Protein AF-A0AAJ1V6F8-F1 (afdb_monomer)

Foldseek 3Di:
DKDWDADPVRHTPDIWDWDKDADPQFFIWTFTPPDATWIWTTPNFWTWIAGVVVRDIDIDGPVVCCVPDPVNVVNDPPPD

pLDDT: mean 84.58, std 14.78, range [39.19, 97.88]

Sequence (80 aa):
FTQKVTDGSGAAVQEGQGDLWVKRPNLFNWHMTQPDESILVSDGKTLWFYNPFVEQATATWLKDATSNTPFMLIARNQSS

Secondary structure (DSSP, 8-state):
-EEEEE-TTS-EEEEEEEEEEEETTTEEEEEEEESS-EEEEEESSEEEEEETTTTEEEEEEHHHHTTS-TTHHHHS----

Structure (mmCIF, N/CA/C/O backbone):
data_AF-A0AAJ1V6F8-F1
#
_entry.id   AF-A0AAJ1V6F8-F1
#
loop_
_atom_site.group_PDB
_atom_site.id
_atom_site.type_symbol
_atom_site.label_atom_id
_atom_site.label_alt_id
_atom_site.label_comp_id
_atom_site.label_asym_id
_atom_site.label_entity_id
_atom_site.la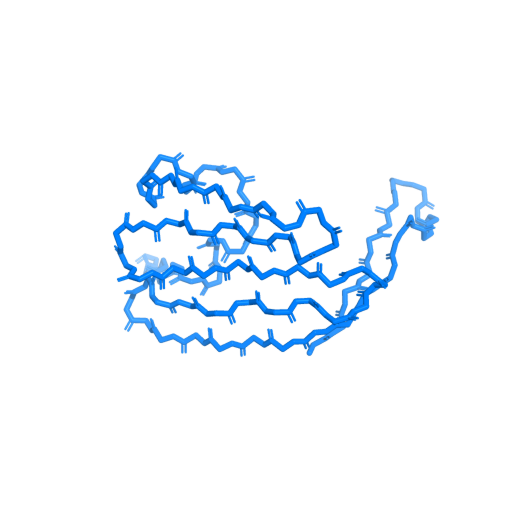bel_seq_id
_atom_site.pdbx_PDB_ins_code
_atom_site.Cartn_x
_atom_site.Cartn_y
_atom_site.Cartn_z
_atom_site.occupancy
_atom_site.B_iso_or_equiv
_atom_site.auth_seq_id
_atom_site.auth_comp_id
_atom_site.auth_asym_id
_atom_site.auth_atom_id
_atom_site.pdbx_PDB_model_num
ATOM 1 N N . PHE A 1 1 ? -6.308 2.096 -11.809 1.00 89.00 1 PHE A N 1
ATOM 2 C CA . PHE A 1 1 ? -5.509 3.334 -11.901 1.00 89.00 1 PHE A CA 1
ATOM 3 C C . PHE A 1 1 ? -4.125 2.995 -12.456 1.00 89.00 1 PHE A C 1
ATOM 5 O O . PHE A 1 1 ? -3.729 1.835 -12.421 1.00 89.00 1 PHE A O 1
ATOM 12 N N . THR A 1 2 ? -3.403 3.994 -12.965 1.00 91.38 2 THR A N 1
ATOM 13 C CA . THR A 1 2 ? -2.029 3.848 -13.475 1.00 91.38 2 THR A CA 1
ATOM 14 C C . THR A 1 2 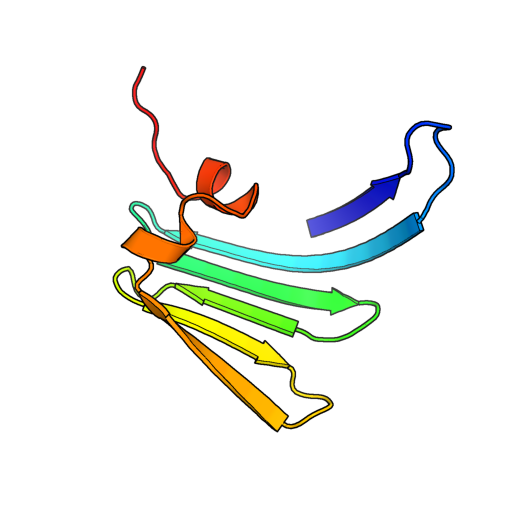? -1.116 4.772 -12.681 1.00 91.38 2 THR A C 1
ATOM 16 O O . THR A 1 2 ? -1.459 5.935 -12.467 1.00 91.38 2 THR A O 1
ATOM 19 N N . GLN A 1 3 ? 0.028 4.264 -12.233 1.00 85.69 3 GLN A N 1
ATOM 20 C CA . GLN A 1 3 ? 1.062 5.026 -11.543 1.00 85.69 3 GLN A CA 1
ATOM 21 C C . GLN A 1 3 ? 2.276 5.181 -12.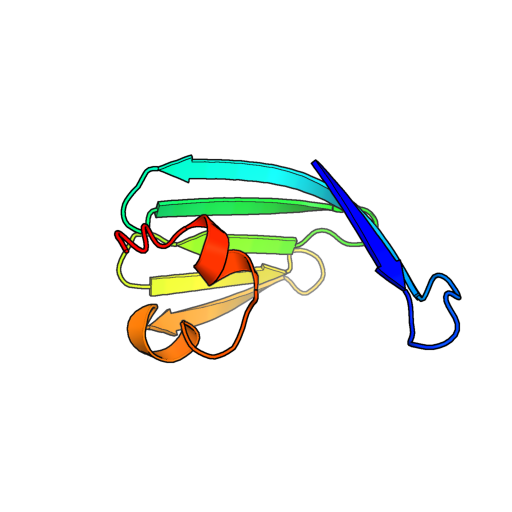450 1.00 85.69 3 GLN A C 1
ATOM 23 O O . GLN A 1 3 ? 2.723 4.220 -13.067 1.00 85.69 3 GLN A O 1
ATOM 28 N N . LYS A 1 4 ? 2.844 6.384 -12.472 1.00 90.62 4 LYS A N 1
ATOM 29 C CA . LYS A 1 4 ? 4.143 6.661 -13.075 1.00 90.62 4 LYS A CA 1
ATOM 30 C C . LYS A 1 4 ? 4.974 7.453 -12.077 1.00 90.62 4 LYS A C 1
ATOM 32 O O . LYS A 1 4 ? 4.555 8.522 -11.641 1.00 90.62 4 LYS A O 1
ATOM 37 N N . VAL A 1 5 ? 6.112 6.898 -11.683 1.00 86.44 5 VAL A N 1
ATOM 38 C CA . VAL A 1 5 ? 7.082 7.526 -10.786 1.00 86.44 5 VAL A CA 1
ATOM 39 C C . VAL A 1 5 ? 8.255 7.991 -11.632 1.00 86.44 5 VAL A C 1
ATOM 41 O O . VAL A 1 5 ? 8.850 7.199 -12.363 1.00 86.44 5 VAL A O 1
ATOM 44 N N . THR A 1 6 ? 8.578 9.274 -11.535 1.00 92.75 6 THR A N 1
ATOM 45 C CA . THR A 1 6 ? 9.725 9.885 -12.211 1.00 92.75 6 THR A CA 1
ATOM 46 C C . THR A 1 6 ? 10.690 10.460 -11.188 1.00 92.75 6 THR A C 1
ATOM 48 O O . THR A 1 6 ? 10.271 10.893 -10.113 1.00 92.75 6 THR A O 1
ATOM 51 N N . ASP A 1 7 ? 11.974 10.487 -11.524 1.00 91.00 7 ASP A N 1
ATOM 52 C CA . ASP A 1 7 ? 12.970 11.191 -10.721 1.00 91.00 7 ASP A CA 1
ATOM 53 C C . ASP A 1 7 ? 12.935 12.713 -10.970 1.00 91.00 7 ASP A C 1
ATOM 55 O O . ASP A 1 7 ? 12.125 13.226 -11.748 1.00 91.00 7 ASP A O 1
ATOM 59 N N . GLY A 1 8 ? 13.829 13.454 -10.308 1.00 89.44 8 GLY A N 1
ATOM 60 C CA . GLY A 1 8 ? 13.929 14.911 -10.451 1.00 89.44 8 GLY A CA 1
ATOM 61 C C . GLY A 1 8 ? 14.404 15.394 -11.828 1.00 89.44 8 GLY A C 1
ATOM 62 O O . GLY A 1 8 ? 14.273 16.578 -12.124 1.00 89.44 8 GLY A O 1
ATOM 63 N N . SER A 1 9 ? 14.934 14.503 -12.670 1.00 92.00 9 SER A N 1
ATOM 64 C CA . SER A 1 9 ? 15.310 14.796 -14.058 1.00 92.00 9 SER A CA 1
ATOM 65 C C . SER A 1 9 ? 14.175 14.524 -15.055 1.00 92.00 9 SER A C 1
ATOM 67 O O . SER A 1 9 ? 14.284 14.882 -16.226 1.00 92.00 9 SER A O 1
ATOM 69 N N . GLY A 1 10 ? 13.073 13.918 -14.594 1.00 88.50 10 GLY A N 1
ATOM 70 C CA . GLY A 1 10 ? 11.937 13.515 -15.421 1.00 88.50 10 GLY A CA 1
ATOM 71 C C . GLY A 1 10 ? 12.086 12.126 -16.047 1.00 88.50 10 GLY A C 1
ATOM 72 O O . GLY A 1 10 ? 11.211 11.710 -16.809 1.00 88.50 10 GLY A O 1
ATOM 73 N N . ALA A 1 11 ? 13.151 11.387 -15.725 1.00 92.19 11 ALA A N 1
ATOM 74 C CA . ALA A 1 11 ? 13.309 10.012 -16.174 1.00 92.19 11 ALA A CA 1
ATOM 75 C C . ALA A 1 11 ? 12.320 9.096 -15.438 1.00 92.19 11 ALA A C 1
ATOM 77 O O . ALA A 1 11 ? 12.071 9.254 -14.240 1.00 92.19 11 ALA A O 1
ATOM 78 N N . ALA A 1 12 ? 11.731 8.141 -16.161 1.00 88.88 12 ALA A N 1
ATOM 79 C CA . ALA A 1 12 ? 10.808 7.174 -15.577 1.00 88.88 12 ALA A CA 1
ATOM 80 C C . ALA A 1 12 ? 11.577 6.163 -14.717 1.00 88.88 12 ALA A C 1
ATOM 82 O O . ALA A 1 12 ? 12.456 5.463 -15.212 1.00 88.88 12 ALA A O 1
ATOM 83 N N . VAL A 1 13 ? 11.222 6.093 -13.436 1.00 89.81 13 VAL A N 1
ATOM 84 C CA . VAL A 1 13 ? 11.792 5.154 -12.461 1.00 89.81 13 VAL A CA 1
ATOM 85 C C . VAL A 1 13 ? 10.933 3.899 -12.378 1.00 89.81 13 VAL A C 1
ATOM 87 O O . VAL A 1 13 ? 11.455 2.791 -12.306 1.00 89.81 13 VAL A O 1
ATOM 90 N N . GLN A 1 14 ? 9.610 4.070 -12.395 1.00 85.88 14 GLN A N 1
ATOM 91 C CA . GLN A 1 14 ? 8.669 2.964 -12.282 1.00 85.88 14 GLN A CA 1
ATOM 92 C C . GLN A 1 14 ? 7.331 3.317 -12.927 1.00 85.88 14 GLN A C 1
ATOM 94 O O . GLN A 1 14 ? 6.849 4.446 -12.820 1.00 85.88 14 GLN A O 1
ATOM 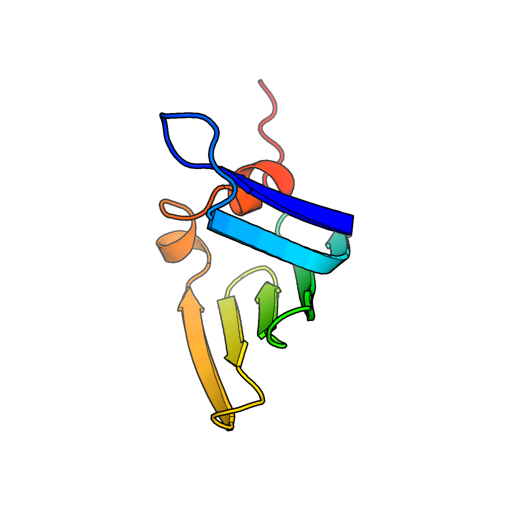99 N N . GLU A 1 15 ? 6.702 2.326 -13.547 1.00 90.44 15 GLU A N 1
ATOM 100 C CA . GLU A 1 15 ? 5.317 2.385 -14.004 1.00 90.44 15 GLU A CA 1
ATOM 101 C C . GLU A 1 15 ? 4.557 1.206 -13.403 1.00 90.44 15 GLU A C 1
ATOM 103 O O . GLU A 1 15 ? 5.120 0.125 -13.251 1.00 90.44 15 GLU A O 1
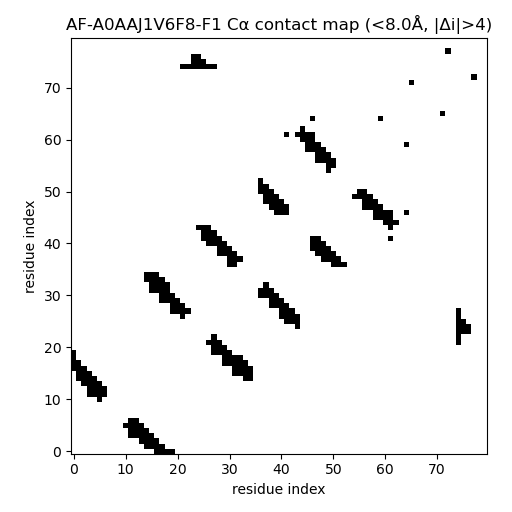ATOM 108 N N . GLY A 1 16 ? 3.300 1.419 -13.025 1.00 89.94 16 GLY A N 1
ATOM 109 C CA . GLY A 1 16 ? 2.483 0.403 -12.374 1.00 89.94 16 GLY A CA 1
ATOM 110 C C . GLY A 1 16 ? 1.000 0.570 -12.659 1.00 89.94 16 GLY A C 1
ATOM 111 O O . GLY A 1 16 ? 0.537 1.637 -13.072 1.00 89.94 16 GLY A O 1
ATOM 112 N N . GLN A 1 17 ? 0.247 -0.501 -12.445 1.00 93.62 17 GLN A N 1
ATOM 113 C CA . GLN A 1 17 ? -1.202 -0.533 -12.617 1.00 93.62 17 GLN A CA 1
ATOM 114 C C . GLN A 1 17 ? -1.842 -1.281 -11.459 1.00 93.62 17 GLN A C 1
ATOM 116 O O . GLN A 1 17 ? -1.239 -2.175 -10.868 1.00 93.62 17 GLN A O 1
ATOM 121 N N . GLY A 1 18 ? -3.074 -0.909 -11.139 1.00 94.06 18 GLY A N 1
ATOM 122 C CA . GLY A 1 18 ? -3.808 -1.538 -10.057 1.00 94.06 18 GLY A CA 1
ATOM 123 C C . GLY A 1 18 ? -5.222 -1.013 -9.919 1.00 94.06 18 GLY A C 1
ATOM 124 O O . GLY A 1 18 ? -5.678 -0.190 -10.710 1.00 94.06 18 GLY A O 1
ATOM 125 N N . ASP A 1 19 ? -5.885 -1.423 -8.855 1.00 94.69 19 ASP A N 1
ATOM 126 C CA . ASP A 1 19 ? -7.238 -1.030 -8.505 1.00 94.69 19 ASP A CA 1
ATOM 127 C C . ASP A 1 19 ? -7.264 -0.334 -7.145 1.00 94.69 19 ASP A C 1
ATOM 129 O O . ASP A 1 19 ? -6.434 -0.574 -6.263 1.00 94.69 19 ASP A O 1
ATOM 133 N N . LEU A 1 20 ? -8.206 0.595 -6.996 1.00 90.75 20 LEU A N 1
ATOM 134 C CA . LEU A 1 20 ? -8.348 1.394 -5.788 1.00 90.75 20 LEU A CA 1
ATOM 135 C C . LEU A 1 20 ? -9.822 1.494 -5.401 1.00 90.75 20 LEU A C 1
ATOM 137 O O . LEU A 1 20 ? -10.632 2.064 -6.133 1.00 90.75 20 LEU A O 1
ATOM 141 N N . TRP A 1 21 ? -10.138 1.013 -4.203 1.00 93.38 21 TRP A N 1
ATOM 142 C CA . TRP A 1 21 ? -11.429 1.193 -3.549 1.00 93.38 21 TRP A CA 1
ATOM 143 C C . TRP A 1 21 ? -11.261 2.096 -2.338 1.00 93.38 21 TRP A C 1
ATOM 145 O O . TRP A 1 21 ? -10.373 1.884 -1.516 1.00 93.38 21 TRP A O 1
ATOM 155 N N . VAL A 1 22 ? -12.140 3.086 -2.197 1.00 90.50 22 VAL A N 1
ATOM 156 C CA . VAL A 1 22 ? -12.110 4.029 -1.075 1.00 90.50 22 VAL A CA 1
ATOM 157 C C . VAL A 1 22 ? -13.508 4.188 -0.502 1.00 90.50 22 VAL A C 1
ATOM 159 O O . VAL A 1 22 ? -14.463 4.477 -1.223 1.00 90.50 22 VAL A O 1
ATOM 162 N N . LYS A 1 23 ? -13.616 4.063 0.819 1.00 89.12 23 LYS A N 1
ATOM 163 C CA . LYS A 1 23 ? -14.804 4.420 1.588 1.00 89.12 23 LYS A CA 1
ATOM 164 C C . LYS A 1 23 ? -14.392 5.324 2.746 1.00 89.12 23 LYS A C 1
ATOM 166 O O . LYS A 1 23 ? -13.679 4.935 3.666 1.00 89.12 23 LYS A O 1
ATOM 171 N N . ARG A 1 24 ? -14.852 6.570 2.702 1.00 86.38 24 ARG A N 1
ATOM 172 C CA . ARG A 1 24 ? -14.521 7.550 3.739 1.00 86.38 24 ARG A CA 1
ATOM 173 C C . ARG A 1 24 ? -15.320 7.297 5.030 1.00 86.38 24 ARG A C 1
ATOM 175 O O . ARG A 1 24 ? -16.448 6.806 4.945 1.00 86.38 24 ARG A O 1
ATOM 182 N N . PRO A 1 25 ? -14.793 7.719 6.192 1.00 79.88 25 PRO A N 1
ATOM 183 C CA . PRO A 1 25 ? -13.398 8.091 6.432 1.00 79.88 25 PRO A CA 1
ATOM 184 C C . PRO A 1 25 ? -12.560 6.834 6.743 1.00 79.88 25 PRO A C 1
ATOM 186 O O . PRO A 1 25 ? -12.978 6.003 7.541 1.00 79.88 25 PRO A O 1
ATOM 189 N N . ASN A 1 26 ? -11.362 6.726 6.159 1.00 85.06 26 ASN A N 1
ATOM 190 C CA . ASN A 1 26 ? -10.302 5.766 6.532 1.00 85.06 26 ASN A CA 1
ATOM 191 C C . ASN A 1 26 ? -10.391 4.312 6.034 1.00 85.06 26 ASN A C 1
ATOM 193 O O . ASN A 1 26 ? -9.490 3.545 6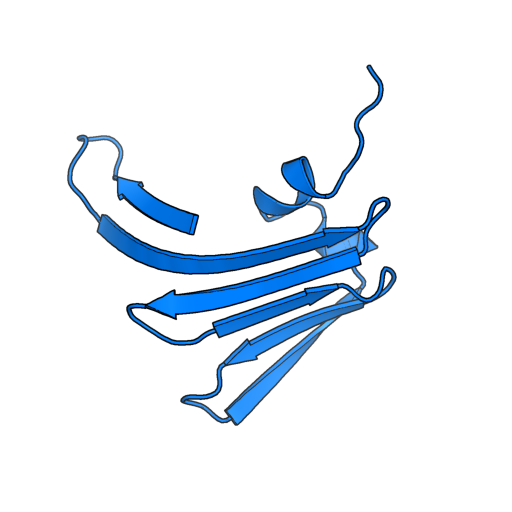.356 1.00 85.06 26 ASN A O 1
ATOM 197 N N . LEU A 1 27 ? -11.393 3.911 5.252 1.00 90.50 27 LEU A N 1
ATOM 198 C CA . LEU A 1 27 ? -11.398 2.579 4.639 1.00 90.50 27 LEU A CA 1
ATOM 199 C C . LEU A 1 27 ? -10.876 2.664 3.213 1.00 90.50 27 LEU A C 1
ATOM 201 O O . LEU A 1 27 ? -11.367 3.459 2.407 1.00 90.50 27 LEU A O 1
ATOM 205 N N . PHE A 1 28 ? -9.909 1.820 2.885 1.00 91.50 28 PHE A N 1
ATOM 206 C CA . PHE A 1 28 ? -9.471 1.668 1.508 1.00 91.50 28 PHE A CA 1
ATOM 207 C C . PHE A 1 28 ? -8.881 0.286 1.263 1.00 91.50 28 PHE A C 1
ATOM 209 O O . PHE A 1 28 ? -8.382 -0.369 2.177 1.00 91.50 28 PHE A O 1
ATOM 216 N N . ASN A 1 29 ? -8.935 -0.129 0.006 1.00 93.88 29 ASN A N 1
ATOM 217 C CA . ASN A 1 29 ? -8.188 -1.256 -0.515 1.00 93.88 29 ASN A CA 1
ATOM 218 C C . ASN A 1 29 ? -7.460 -0.763 -1.758 1.00 93.88 29 ASN A C 1
ATOM 220 O O . ASN A 1 29 ? -8.092 -0.318 -2.717 1.00 93.88 29 ASN A O 1
ATOM 224 N N . TRP A 1 30 ? -6.140 -0.791 -1.701 1.00 91.81 30 TRP A N 1
ATOM 225 C CA . TRP A 1 30 ? -5.284 -0.504 -2.825 1.00 91.81 30 TRP A CA 1
ATOM 226 C C . TRP A 1 30 ? -4.575 -1.792 -3.225 1.00 91.81 30 TRP A C 1
ATOM 228 O O . TRP A 1 30 ? -3.779 -2.339 -2.467 1.00 91.81 30 TRP A O 1
ATOM 238 N N . HIS A 1 31 ? -4.866 -2.258 -4.433 1.00 95.19 31 HIS A N 1
ATOM 239 C CA . HIS A 1 31 ? -4.294 -3.465 -5.003 1.00 95.19 31 HIS A CA 1
ATOM 240 C C . HIS A 1 31 ? -3.468 -3.092 -6.227 1.00 95.19 31 HIS A C 1
ATOM 242 O O . HIS A 1 31 ? -4.018 -2.706 -7.253 1.00 95.19 31 HIS A O 1
ATOM 248 N N . MET A 1 32 ? -2.145 -3.154 -6.117 1.00 93.50 32 MET A N 1
ATOM 249 C CA . MET A 1 32 ? -1.256 -3.055 -7.269 1.00 93.50 32 MET A CA 1
ATOM 250 C C . MET A 1 32 ? -1.152 -4.428 -7.925 1.00 93.50 32 MET A C 1
ATOM 252 O O . MET A 1 32 ? -0.866 -5.402 -7.236 1.00 93.50 32 MET A O 1
ATOM 256 N N . THR A 1 33 ? -1.368 -4.497 -9.234 1.00 93.56 33 THR A N 1
ATOM 257 C CA . THR A 1 33 ? -1.284 -5.731 -10.029 1.00 93.56 33 THR A CA 1
ATOM 258 C C . THR A 1 33 ? -0.063 -5.752 -10.946 1.00 93.56 33 THR A C 1
ATOM 260 O O . THR A 1 33 ? 0.335 -6.821 -11.396 1.00 93.56 33 THR A O 1
ATOM 263 N N . GLN A 1 34 ? 0.545 -4.592 -11.224 1.00 91.50 34 GLN A N 1
ATOM 264 C CA . GLN A 1 34 ? 1.756 -4.468 -12.039 1.00 91.50 34 GLN A CA 1
ATOM 265 C C . GLN A 1 34 ? 2.712 -3.396 -11.488 1.00 91.50 34 GLN A C 1
ATOM 267 O O . GLN A 1 34 ? 2.238 -2.356 -11.021 1.00 91.50 34 GLN A O 1
ATOM 272 N N . PRO A 1 35 ? 4.041 -3.578 -11.615 1.00 88.88 35 PRO A N 1
ATOM 273 C CA . PRO A 1 35 ? 4.712 -4.761 -12.166 1.00 88.88 35 PRO A CA 1
ATOM 274 C C . PRO A 1 35 ? 4.724 -5.931 -11.174 1.00 88.88 35 PRO A C 1
ATOM 276 O O . PRO A 1 35 ? 4.595 -7.076 -11.590 1.00 88.88 35 PRO A O 1
ATOM 279 N N . ASP A 1 36 ? 4.785 -5.619 -9.881 1.00 90.25 36 ASP A N 1
ATOM 280 C CA . ASP A 1 36 ? 4.753 -6.576 -8.785 1.00 90.25 36 ASP A CA 1
ATOM 281 C C . ASP A 1 36 ? 3.450 -6.425 -8.005 1.00 90.25 36 ASP A C 1
ATOM 283 O O . ASP A 1 36 ? 3.011 -5.309 -7.692 1.00 90.25 36 ASP A O 1
ATOM 287 N N . GLU A 1 37 ? 2.831 -7.557 -7.678 1.00 94.31 37 GLU A N 1
ATOM 288 C CA . GLU A 1 37 ? 1.585 -7.556 -6.931 1.00 94.31 37 GLU A CA 1
ATOM 289 C C . GLU A 1 37 ? 1.824 -7.132 -5.479 1.00 94.31 37 GLU A C 1
ATOM 291 O O . GLU A 1 37 ? 2.698 -7.651 -4.783 1.00 94.31 37 GLU A O 1
ATOM 296 N N . SER A 1 38 ? 1.032 -6.178 -5.000 1.00 93.88 38 SER A N 1
ATOM 297 C CA . SER A 1 38 ? 1.032 -5.787 -3.592 1.00 93.88 38 SER A CA 1
ATOM 298 C C . SER A 1 38 ? -0.318 -5.223 -3.188 1.00 93.88 38 SER A C 1
ATOM 300 O O . SER A 1 38 ? -1.027 -4.607 -3.985 1.00 93.88 38 SER A O 1
ATOM 302 N N . ILE A 1 39 ? -0.692 -5.453 -1.933 1.00 95.00 39 ILE A N 1
ATOM 303 C CA . ILE A 1 39 ? -1.996 -5.072 -1.402 1.00 95.00 39 ILE A CA 1
ATOM 304 C C . ILE A 1 39 ? -1.788 -4.218 -0.154 1.00 95.00 39 ILE A C 1
ATOM 306 O O . ILE A 1 39 ? -1.132 -4.634 0.800 1.00 95.00 39 ILE A O 1
ATOM 310 N N . LEU A 1 40 ? -2.369 -3.020 -0.152 1.00 92.19 40 LEU A N 1
ATOM 311 C CA . LEU A 1 40 ? -2.415 -2.118 0.989 1.00 92.19 40 LEU A CA 1
ATOM 312 C C . LEU A 1 40 ? -3.875 -1.868 1.379 1.00 92.19 40 LEU A C 1
ATOM 314 O O . LEU A 1 40 ? -4.631 -1.228 0.649 1.00 92.19 40 LEU A O 1
ATOM 318 N N . VAL A 1 41 ? -4.275 -2.358 2.548 1.00 94.12 41 VAL A N 1
ATOM 319 C CA . VAL A 1 41 ? -5.659 -2.291 3.032 1.00 94.12 41 VAL A CA 1
ATOM 320 C C . VAL A 1 41 ? -5.713 -1.543 4.350 1.00 94.12 41 VAL A C 1
ATOM 322 O O . VAL A 1 41 ? -4.919 -1.798 5.254 1.00 94.12 41 VAL A O 1
ATOM 325 N N . SER A 1 42 ? -6.701 -0.664 4.492 1.00 92.69 42 SER A N 1
ATOM 326 C CA . SER A 1 42 ? -7.086 -0.143 5.796 1.00 92.69 42 SER A CA 1
ATOM 327 C C . SER A 1 42 ? -8.506 -0.534 6.170 1.00 92.69 42 SER A C 1
ATOM 329 O O . SER A 1 42 ? -9.463 -0.273 5.439 1.00 92.69 42 SER A O 1
ATOM 331 N N . ASP A 1 43 ? -8.626 -1.107 7.366 1.00 93.50 43 ASP A N 1
ATOM 332 C CA . ASP A 1 43 ? -9.893 -1.412 8.037 1.00 93.50 43 ASP A CA 1
ATOM 333 C C . ASP A 1 43 ? -10.395 -0.246 8.919 1.00 93.50 43 ASP A C 1
ATOM 335 O O . ASP A 1 43 ? -11.377 -0.379 9.652 1.00 93.50 43 ASP A O 1
ATOM 339 N N . GLY A 1 44 ? -9.729 0.914 8.845 1.00 90.31 44 GLY A N 1
ATOM 340 C CA . GLY A 1 44 ? -10.046 2.120 9.608 1.00 90.31 44 GLY A CA 1
ATOM 341 C C . GLY A 1 44 ? -9.302 2.240 10.940 1.00 90.31 44 GLY A C 1
ATOM 342 O O . GLY A 1 44 ? -9.327 3.312 11.547 1.00 90.31 44 GLY A O 1
ATOM 343 N N . LYS A 1 45 ? -8.609 1.186 11.389 1.00 91.31 45 LYS A N 1
ATOM 344 C CA . LYS A 1 45 ? -7.764 1.191 12.598 1.00 91.31 45 LYS A CA 1
ATOM 345 C C . LYS A 1 45 ? -6.353 0.692 12.324 1.00 91.31 45 LYS A C 1
ATOM 347 O O . LYS A 1 45 ? -5.394 1.261 12.846 1.00 91.31 45 LYS A O 1
ATOM 352 N N . THR A 1 46 ? -6.236 -0.333 11.498 1.00 92.38 46 THR A N 1
ATOM 353 C CA . THR A 1 46 ? -4.994 -0.991 11.117 1.00 92.38 46 THR A CA 1
ATOM 354 C C . THR A 1 46 ? -4.730 -0.733 9.640 1.00 92.38 46 THR A C 1
ATOM 356 O O . THR A 1 46 ? -5.649 -0.635 8.820 1.00 92.38 46 THR A O 1
ATOM 359 N N . LEU A 1 47 ? -3.454 -0.584 9.315 1.00 92.25 47 LEU A N 1
ATOM 360 C CA . LEU A 1 47 ? -2.933 -0.599 7.964 1.00 92.25 47 LEU A CA 1
ATOM 361 C C . LEU A 1 47 ? -2.222 -1.933 7.749 1.00 92.25 47 LEU A C 1
ATOM 363 O O . LEU A 1 47 ? -1.253 -2.248 8.445 1.00 92.25 47 LEU A O 1
ATOM 367 N N . TRP A 1 48 ? -2.725 -2.690 6.786 1.00 95.00 48 TRP A N 1
ATOM 368 C CA . TRP A 1 48 ? -2.208 -3.980 6.369 1.00 95.00 48 TRP A CA 1
ATOM 369 C C . TRP A 1 48 ? -1.478 -3.809 5.050 1.00 95.00 48 TRP A C 1
ATOM 371 O O . TRP A 1 48 ? -2.066 -3.331 4.083 1.00 95.00 48 TRP A O 1
ATOM 381 N N . PHE A 1 49 ? -0.216 -4.213 5.010 1.00 93.88 49 PHE A N 1
ATOM 382 C CA . PHE A 1 49 ? 0.531 -4.381 3.773 1.00 93.88 49 PHE A CA 1
ATOM 383 C C . PHE A 1 49 ? 0.769 -5.867 3.550 1.00 93.88 49 PHE A C 1
ATOM 385 O O . PHE A 1 49 ? 1.247 -6.544 4.456 1.00 93.88 49 PHE A O 1
ATOM 392 N N . TYR A 1 50 ? 0.449 -6.362 2.364 1.00 96.12 50 TYR A N 1
ATOM 393 C CA . TYR A 1 50 ? 0.658 -7.746 1.976 1.00 96.12 50 TYR A CA 1
ATOM 394 C C . TYR A 1 50 ? 1.399 -7.807 0.644 1.00 96.12 50 TYR A C 1
ATOM 396 O O . TYR A 1 50 ? 1.009 -7.154 -0.327 1.00 96.12 50 TYR A O 1
ATOM 404 N N . ASN A 1 51 ? 2.468 -8.597 0.615 1.00 95.81 51 ASN A N 1
ATOM 405 C CA . ASN A 1 51 ? 3.200 -8.935 -0.595 1.00 95.81 51 ASN A CA 1
ATOM 406 C C . ASN A 1 51 ? 3.031 -10.444 -0.858 1.00 95.81 51 ASN A C 1
ATOM 408 O O . ASN A 1 51 ? 3.623 -11.246 -0.126 1.00 95.81 51 ASN A O 1
ATOM 412 N N . PRO A 1 52 ? 2.241 -10.837 -1.877 1.00 95.00 52 PRO A N 1
ATOM 413 C CA . PRO A 1 52 ? 2.010 -12.239 -2.210 1.00 95.00 52 PRO A CA 1
ATOM 414 C C . PRO A 1 52 ? 3.274 -12.995 -2.623 1.00 95.00 52 PRO A C 1
ATOM 416 O O . PRO A 1 52 ? 3.404 -14.165 -2.289 1.00 95.00 52 PRO A O 1
ATOM 419 N N . PHE A 1 53 ? 4.222 -12.339 -3.303 1.00 94.69 53 PHE A N 1
ATOM 420 C CA . PHE A 1 53 ? 5.425 -12.992 -3.831 1.00 94.69 53 PHE A CA 1
ATOM 421 C C . PHE A 1 53 ? 6.315 -13.584 -2.730 1.00 94.69 53 PHE A C 1
ATOM 423 O O . PHE A 1 53 ? 6.898 -14.649 -2.907 1.00 94.69 53 PHE A O 1
ATOM 430 N N . VAL A 1 54 ? 6.399 -12.905 -1.584 1.00 96.88 54 VAL A N 1
ATOM 431 C CA . VAL A 1 54 ? 7.138 -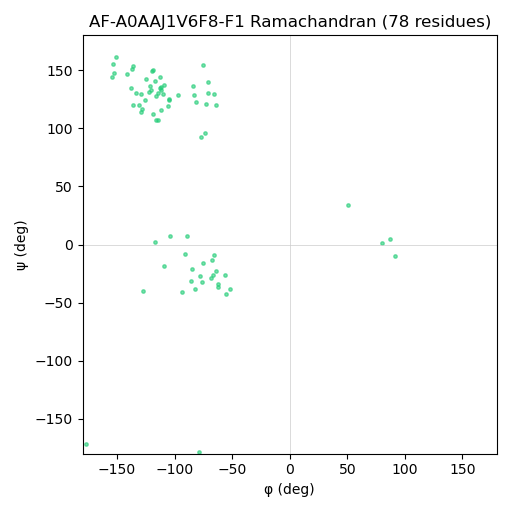13.381 -0.400 1.00 96.88 54 VAL A CA 1
ATOM 432 C C . VAL A 1 54 ? 6.219 -13.912 0.703 1.00 96.88 54 VAL A C 1
ATOM 434 O O . VAL A 1 54 ? 6.682 -14.168 1.811 1.00 96.88 54 VAL A O 1
ATOM 437 N N . GLU A 1 55 ? 4.919 -14.030 0.425 1.00 97.06 55 GLU A N 1
ATOM 438 C CA . GLU A 1 55 ? 3.886 -14.481 1.366 1.00 97.06 55 GLU A CA 1
ATOM 439 C C . GLU A 1 55 ? 3.895 -13.740 2.720 1.00 97.06 55 GLU A C 1
ATOM 441 O O . GLU A 1 55 ? 3.576 -14.303 3.768 1.00 97.06 55 GLU A O 1
ATOM 446 N N . GLN A 1 56 ? 4.240 -12.449 2.718 1.00 97.88 56 GLN A N 1
ATOM 447 C CA . GLN A 1 56 ? 4.437 -11.681 3.948 1.00 97.88 56 GLN A CA 1
ATOM 448 C C . GLN A 1 56 ? 3.373 -10.602 4.128 1.00 97.88 56 GLN A C 1
ATOM 450 O O . GLN A 1 56 ? 3.100 -9.817 3.218 1.00 97.88 56 GLN A O 1
ATOM 455 N N . ALA A 1 57 ? 2.843 -10.510 5.351 1.00 97.12 57 ALA A N 1
ATOM 456 C CA . ALA A 1 57 ? 1.970 -9.430 5.787 1.00 97.12 57 ALA A CA 1
ATOM 457 C C . ALA A 1 57 ? 2.593 -8.623 6.936 1.00 97.12 57 ALA A C 1
ATOM 459 O O . ALA A 1 57 ? 3.180 -9.182 7.863 1.00 97.12 57 ALA A O 1
ATOM 460 N N . THR A 1 58 ? 2.403 -7.307 6.898 1.00 94.12 58 THR A N 1
ATOM 461 C CA . THR A 1 58 ? 2.786 -6.370 7.956 1.00 94.12 58 THR A CA 1
ATOM 462 C C . THR A 1 58 ? 1.553 -5.604 8.413 1.00 94.12 58 THR A C 1
ATOM 464 O O . THR A 1 58 ? 0.818 -5.056 7.591 1.00 94.12 58 THR A O 1
ATOM 467 N N . ALA A 1 59 ? 1.346 -5.536 9.728 1.00 94.81 59 ALA A N 1
ATOM 468 C CA . ALA A 1 59 ? 0.260 -4.786 10.345 1.00 94.81 59 ALA A CA 1
ATOM 469 C C . ALA A 1 59 ? 0.822 -3.631 11.176 1.00 94.81 59 ALA A C 1
ATOM 471 O O . ALA A 1 59 ? 1.714 -3.818 12.003 1.00 94.81 59 ALA A O 1
ATOM 472 N N . THR A 1 60 ? 0.284 -2.434 10.968 1.00 91.00 60 THR A N 1
ATOM 473 C CA . THR A 1 60 ? 0.640 -1.236 11.739 1.00 91.00 60 THR A CA 1
ATOM 474 C C . THR A 1 60 ? -0.612 -0.461 12.104 1.00 91.00 60 THR A C 1
ATOM 476 O O . THR A 1 60 ? -1.627 -0.539 11.413 1.00 91.00 60 THR A O 1
ATOM 479 N N . TRP A 1 61 ? -0.575 0.307 13.191 1.00 90.88 61 TRP A N 1
ATOM 480 C CA . TRP A 1 61 ? -1.693 1.188 13.505 1.00 90.88 61 TRP A CA 1
ATOM 481 C C . TRP A 1 61 ? -1.809 2.273 12.441 1.00 90.88 61 TRP A C 1
ATOM 483 O O . TRP A 1 61 ? -0.844 2.982 12.156 1.00 90.88 61 TRP A O 1
ATOM 493 N N . LEU A 1 62 ? -3.016 2.455 11.902 1.00 84.69 62 LEU A N 1
ATOM 494 C CA . LEU A 1 62 ? -3.276 3.444 10.862 1.00 84.69 62 LEU A CA 1
ATOM 495 C C . LEU A 1 62 ? -2.843 4.836 11.322 1.00 84.69 62 LEU A C 1
ATOM 497 O O . LEU A 1 62 ? -2.186 5.548 10.571 1.00 84.69 62 LEU A O 1
ATOM 501 N N . LYS A 1 63 ? -3.146 5.191 12.579 1.00 83.62 63 LYS A N 1
ATOM 502 C CA . LYS A 1 63 ? -2.751 6.468 13.194 1.00 83.62 63 LYS A CA 1
ATOM 503 C C . LYS A 1 63 ? -1.248 6.758 13.066 1.00 83.62 63 LYS A C 1
ATOM 505 O O . LYS A 1 63 ? -0.894 7.895 12.766 1.00 83.62 63 LYS A O 1
ATOM 510 N N . ASP A 1 64 ? -0.401 5.740 13.187 1.00 82.69 64 ASP A N 1
ATOM 511 C CA . ASP A 1 64 ? 1.057 5.878 13.200 1.00 82.69 64 ASP A CA 1
ATOM 512 C C . ASP A 1 64 ? 1.621 5.884 11.764 1.00 82.69 64 ASP A C 1
ATOM 514 O O . ASP A 1 64 ? 2.574 6.598 11.461 1.00 82.69 64 ASP A O 1
ATOM 518 N N . ALA A 1 65 ? 0.975 5.165 10.838 1.00 72.25 65 ALA A N 1
ATOM 519 C CA . ALA A 1 65 ? 1.343 5.130 9.420 1.00 72.25 65 ALA A CA 1
ATOM 520 C C . ALA A 1 65 ? 0.942 6.398 8.642 1.00 72.25 65 ALA A C 1
ATOM 522 O O . ALA A 1 65 ? 1.438 6.654 7.540 1.00 72.25 65 ALA A O 1
ATOM 523 N N . THR A 1 66 ? 0.049 7.216 9.207 1.00 62.84 66 THR A N 1
ATOM 524 C CA . THR A 1 66 ? -0.532 8.365 8.505 1.00 62.84 66 THR A CA 1
ATOM 525 C C . THR A 1 66 ? 0.427 9.505 8.145 1.00 62.84 66 THR A C 1
ATOM 527 O O . THR A 1 66 ? 0.031 10.410 7.409 1.00 62.84 66 THR A O 1
ATOM 530 N N . SER A 1 67 ? 1.664 9.472 8.638 1.00 59.75 67 SER A N 1
ATOM 531 C CA . SER A 1 67 ? 2.695 10.471 8.337 1.00 59.75 67 SER A CA 1
ATOM 532 C C . SER A 1 67 ? 3.469 10.181 7.041 1.00 59.75 67 SER A C 1
ATOM 534 O O . SER A 1 67 ? 4.068 11.095 6.482 1.00 59.75 67 SER A O 1
ATOM 536 N N . ASN A 1 68 ? 3.481 8.934 6.548 1.00 58.31 68 ASN A N 1
ATOM 537 C CA . ASN A 1 68 ? 4.579 8.474 5.683 1.00 58.31 68 ASN A CA 1
ATOM 538 C C . ASN A 1 68 ? 4.187 8.082 4.250 1.00 58.31 68 ASN A C 1
ATOM 540 O O . ASN A 1 68 ? 5.057 7.654 3.497 1.00 58.31 68 ASN A O 1
ATOM 544 N N . THR A 1 69 ? 2.918 8.210 3.836 1.00 61.50 69 THR A N 1
ATOM 545 C CA . THR A 1 69 ? 2.514 7.849 2.462 1.00 61.50 69 THR A CA 1
ATOM 546 C C . THR A 1 69 ? 1.543 8.859 1.828 1.00 61.50 69 THR A C 1
ATOM 548 O O . THR A 1 69 ? 0.555 9.240 2.463 1.00 61.50 69 THR A O 1
ATOM 551 N N . PRO A 1 70 ? 1.759 9.266 0.557 1.00 61.84 70 PRO A N 1
ATOM 552 C CA . PRO A 1 70 ? 0.872 10.190 -0.162 1.00 61.84 70 PRO A CA 1
ATOM 553 C C . PRO A 1 70 ? -0.592 9.729 -0.247 1.00 61.84 70 PRO A C 1
ATOM 555 O O . PRO A 1 70 ? -1.500 10.550 -0.322 1.00 61.84 70 PRO A O 1
ATOM 558 N N . PHE A 1 71 ? -0.849 8.421 -0.183 1.00 62.28 71 PHE A N 1
ATOM 559 C CA . PHE A 1 71 ? -2.192 7.839 -0.302 1.00 62.28 71 PHE A CA 1
ATOM 560 C C . PHE A 1 71 ? -3.112 8.192 0.863 1.00 62.28 71 PHE A C 1
ATOM 562 O O . PHE A 1 71 ? -4.328 8.310 0.685 1.00 62.28 71 PHE A O 1
ATOM 569 N N . MET A 1 72 ? -2.542 8.468 2.036 1.00 64.88 72 MET A N 1
ATOM 570 C CA . MET A 1 72 ? -3.325 8.958 3.164 1.00 64.88 72 MET A CA 1
ATOM 571 C C . MET A 1 72 ? -3.948 10.327 2.885 1.00 64.88 72 MET A C 1
ATOM 573 O O . MET A 1 72 ? -4.977 10.626 3.477 1.00 64.88 72 MET A O 1
ATOM 577 N N . LEU A 1 73 ? -3.412 11.123 1.952 1.00 63.28 73 LEU A N 1
ATOM 578 C CA . LEU A 1 73 ? -4.026 12.387 1.529 1.00 63.28 73 LEU A CA 1
ATOM 579 C C . LEU A 1 73 ? -5.336 12.170 0.754 1.00 63.28 73 LEU A C 1
ATOM 581 O O . LEU A 1 73 ? -6.227 13.006 0.822 1.00 63.28 73 LEU A O 1
ATOM 585 N N . ILE A 1 74 ? -5.479 11.039 0.056 1.00 59.59 74 ILE A N 1
ATOM 586 C CA . ILE A 1 74 ? -6.684 10.698 -0.720 1.00 59.59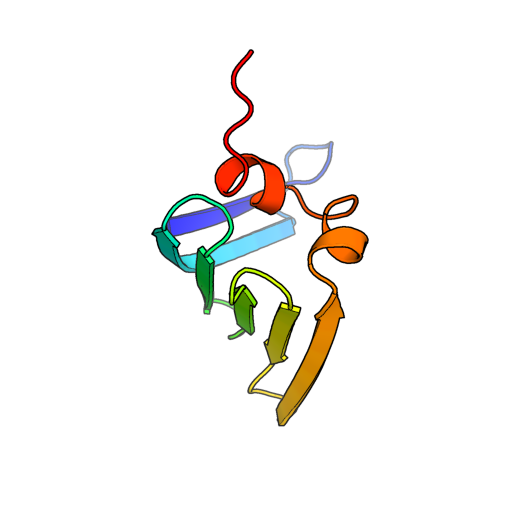 74 ILE A CA 1
ATOM 587 C C . ILE A 1 74 ? -7.763 10.095 0.194 1.00 59.59 74 ILE A C 1
ATOM 589 O O . ILE A 1 74 ? -8.957 10.366 0.034 1.00 59.59 74 ILE A O 1
ATOM 593 N N . ALA A 1 75 ? -7.352 9.279 1.171 1.00 58.97 75 ALA A N 1
ATOM 594 C CA . ALA A 1 75 ? -8.258 8.644 2.129 1.00 58.97 75 ALA A CA 1
ATOM 595 C C . ALA A 1 75 ? -8.733 9.602 3.240 1.00 58.97 75 ALA A C 1
ATOM 597 O O . ALA A 1 75 ? -9.827 9.424 3.789 1.00 58.97 75 ALA A O 1
ATOM 598 N N . ARG A 1 76 ? -7.927 10.619 3.572 1.00 56.84 76 ARG A N 1
ATOM 599 C CA . ARG A 1 76 ? -8.272 11.658 4.545 1.00 56.84 76 ARG A CA 1
ATOM 600 C C . ARG A 1 76 ? -9.151 12.715 3.893 1.00 56.84 76 ARG A C 1
ATOM 602 O O . ARG A 1 76 ? -8.763 13.369 2.936 1.00 56.84 76 ARG A O 1
ATOM 609 N N . ASN A 1 77 ? -10.329 12.928 4.465 1.00 47.59 77 ASN A N 1
ATOM 610 C CA . ASN A 1 77 ? -11.082 14.146 4.214 1.00 47.59 77 ASN A CA 1
ATOM 611 C C . ASN A 1 77 ? -10.423 15.268 5.034 1.00 47.59 77 ASN A C 1
ATOM 613 O O . ASN A 1 77 ? -10.734 15.411 6.214 1.00 47.59 77 ASN A O 1
ATOM 617 N N . GLN A 1 78 ? -9.478 16.018 4.460 1.00 43.25 78 GLN A N 1
ATOM 618 C CA . GLN A 1 78 ? -9.192 17.352 4.990 1.00 43.25 78 GLN A CA 1
ATOM 619 C C . GLN A 1 78 ? -10.356 18.248 4.564 1.00 43.25 78 GLN A C 1
ATOM 621 O O . GLN A 1 78 ? -10.388 18.745 3.442 1.00 43.25 78 GLN A O 1
ATOM 626 N N . SER A 1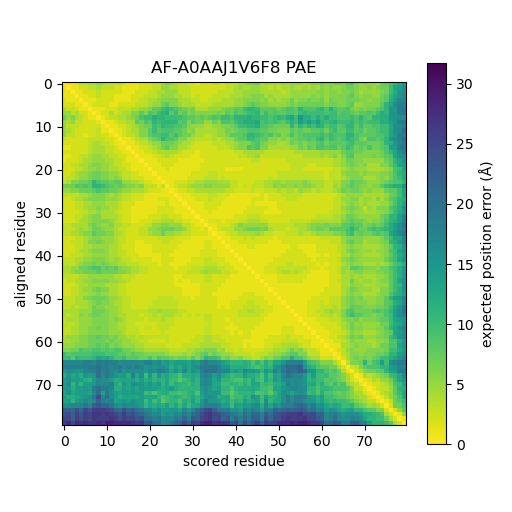 79 ? -11.342 18.426 5.444 1.00 39.19 79 SER A N 1
ATOM 627 C CA . SER A 1 79 ? -12.097 19.673 5.404 1.00 39.19 79 SER A CA 1
ATOM 628 C C . SER A 1 79 ? -11.107 20.785 5.738 1.00 39.19 79 SER A C 1
ATOM 630 O O . SER A 1 79 ? -10.465 20.723 6.791 1.00 39.19 79 SER A O 1
ATOM 632 N N . SER A 1 80 ? -10.949 21.718 4.797 1.00 39.19 80 SER A N 1
ATOM 633 C CA . SER A 1 80 ? -10.332 23.028 5.020 1.00 39.19 80 SER A CA 1
ATOM 634 C C . SER A 1 80 ? -10.840 23.694 6.295 1.00 39.19 80 SER A C 1
ATOM 636 O O . SER A 1 80 ? -11.988 23.407 6.704 1.00 39.19 80 SER A O 1
#

Mean predicted aligned error: 6.25 Å

Organism: NCBI:txid178214

Nearest PDB structures (foldseek):
  4ki3-assembly4_K  TM=9.086E-01  e=4.930E-09  Yersinia pestis biovar Medievalis str. Harbin 35
  4ki3-assembly3_H  TM=9.014E-01  e=7.262E-09  Yersinia pestis biovar Medievalis str. Harbin 35
  4ki3-assembly1_D  TM=9.071E-01  e=9.577E-09  Yersinia pestis biovar Medievalis str. Harbin 35
  4ki3-assembly2_E  TM=9.073E-01  e=1.070E-08  Yersinia pestis biovar Medievalis str. Harbin 35
  4ki3-assembly4_L  TM=9.126E-01  e=1.263E-08  Yersinia pestis biovar Medievalis str. Harbin 35

Solvent-accessible surface area (backbone atoms only — not comparable to full-atom values): 4651 Å² total; per-residue (Å²): 90,77,49,76,43,57,52,98,86,66,50,80,74,46,66,32,34,33,50,77,47,77,45,83,79,44,30,34,40,37,37,34,64,30,80,61,56,35,36,44,36,28,82,59,54,41,33,38,40,37,32,68,91,77,72,44,74,48,80,44,52,33,82,73,55,59,82,78,48,79,65,47,64,75,44,45,83,77,76,128

InterPro domains:
  IPR004564 Outer membrane lipoprotein carrier protein LolA-like [PF03548] (1-79)
  IPR004564 Outer membrane lipoprotein carrier protein LolA-like [PTHR35869] (1-79)
  IPR004564 Outer membrane lipoprotein carrier protein LolA-like [cd16325] (1-80)
  IPR018323 Outer membrane lipoprotein carrier protein LolA, Proteobacteria [TIGR00547] (1-80)
  IPR029046 Lipoprotein localisation LolA/LolB/LppX [SSF89392] (1-78)

Radius of gyration: 13.66 Å; Cα contacts (8 Å, |Δi|>4): 145; chains: 1; bounding box: 30×38×30 Å